Protein AF-A0A2R6E2E4-F1 (afdb_monomer_lite)

Sequence (178 aa):
MDISTVCERFDDRLDAVEYADVDPSANGLQVGPEEKTVERVALAVDAAEATIETAIERDADLLVVHHGVSWGNIERITGRKYRRIAPLIESDLALYAAHLPLDGHGELGNAAGLADLLELTGREPFGEMGPVHIGQRGQASDPFERDELAARLDAELDTGGRDVQVLDFGPDTVEDVA

Radius of gyration: 18.73 Å; chains: 1; bounding box: 44×35×54 Å

Foldseek 3Di:
DFQQVVQVVVCVLLVVVVCCVQFLAPATWDAADRGDDFDAEAEDAELALVSLVVCLVVVGQEYEYAYYLGRNDDDDCDDRNVSRRVSCVVSRYIYGHHHQSQQQNCCRHPQNVVCVLQVFPPKDFDCDGPPGGRHIKGFRPDWDQPVRVQVSCQVPDPPVPDGRDDDPDDDRTHTIDD

Secondary structure (DSSP, 8-state):
-BHHHHHHHHHHHTTGGGGTTT-SS--EEEES-SSSBPS-EEEEEE--HHHHHHHHHTT-SEEEEEE-S-SS------HHHHHHHHHHHHTT-EEEE-SHHHHH-TTTSHHHHHHHHTT-EEEEEEEEETTEEEEEEEEEEEEEEHHHHHHHHHHHS--SS-PPPP---S-SEEEEE-

Structure (mmCIF, N/CA/C/O backbone):
data_AF-A0A2R6E2E4-F1
#
_entry.id   AF-A0A2R6E2E4-F1
#
loop_
_atom_site.group_PDB
_atom_site.id
_atom_site.type_symbol
_atom_site.label_atom_id
_atom_site.label_alt_id
_atom_site.label_comp_id
_atom_site.label_asym_id
_atom_site.label_entity_id
_atom_site.label_seq_id
_atom_site.pdbx_PDB_ins_code
_atom_site.Cartn_x
_atom_site.Cartn_y
_atom_site.Cartn_z
_atom_site.occupancy
_atom_site.B_iso_or_equiv
_atom_site.auth_seq_id
_atom_site.auth_comp_id
_atom_site.auth_asym_id
_atom_site.auth_atom_id
_atom_site.pdbx_PDB_model_num
ATOM 1 N N . MET A 1 1 ? 5.272 -5.267 20.953 1.00 90.56 1 MET A N 1
ATOM 2 C CA . MET A 1 1 ? 5.224 -3.858 20.507 1.00 90.56 1 MET A CA 1
ATOM 3 C C . MET A 1 1 ? 3.760 -3.499 20.430 1.00 90.56 1 MET A C 1
ATOM 5 O O . MET A 1 1 ? 2.995 -4.392 20.088 1.00 90.56 1 MET A O 1
ATOM 9 N N . ASP A 1 2 ? 3.356 -2.302 20.826 1.00 96.69 2 ASP A N 1
ATOM 10 C CA . ASP A 1 2 ? 1.965 -1.878 20.642 1.00 96.69 2 ASP A CA 1
ATOM 11 C C . ASP A 1 2 ? 1.722 -1.390 19.204 1.00 96.69 2 ASP A C 1
ATOM 13 O O . ASP A 1 2 ? 2.663 -1.234 18.418 1.00 96.69 2 ASP A O 1
ATOM 17 N N . ILE A 1 3 ? 0.449 -1.234 18.840 1.00 98.00 3 ILE A N 1
ATOM 18 C CA . ILE A 1 3 ? 0.031 -0.811 17.502 1.00 98.00 3 ILE A CA 1
ATOM 19 C C . ILE A 1 3 ? 0.589 0.567 17.171 1.00 98.00 3 ILE A C 1
ATOM 21 O O . ILE A 1 3 ? 1.124 0.727 16.075 1.00 98.00 3 ILE A O 1
ATOM 25 N N . SER A 1 4 ? 0.502 1.534 18.087 1.00 97.31 4 SER A N 1
ATOM 26 C CA . SER A 1 4 ? 1.016 2.888 17.860 1.00 97.31 4 SER A CA 1
ATOM 27 C C . SER A 1 4 ? 2.498 2.872 17.496 1.00 97.31 4 SER A C 1
ATOM 29 O O . SER A 1 4 ? 2.859 3.422 16.462 1.00 97.31 4 SER A O 1
ATOM 31 N N . THR A 1 5 ? 3.340 2.135 18.231 1.00 98.19 5 THR A N 1
ATOM 32 C CA . THR A 1 5 ? 4.774 2.042 17.907 1.00 98.19 5 THR A CA 1
ATOM 33 C C . THR A 1 5 ? 5.018 1.408 16.529 1.00 98.19 5 THR A C 1
ATOM 35 O O . THR A 1 5 ? 5.961 1.783 15.831 1.00 98.19 5 THR A O 1
ATOM 38 N N . VAL A 1 6 ? 4.218 0.414 16.117 1.00 98.00 6 VAL A N 1
ATOM 39 C CA . VAL A 1 6 ? 4.338 -0.179 14.770 1.00 98.00 6 VAL A CA 1
ATOM 40 C C . VAL A 1 6 ? 3.914 0.821 13.692 1.00 98.00 6 VAL A C 1
ATOM 42 O O . VAL A 1 6 ? 4.601 0.935 12.680 1.00 98.00 6 VAL A O 1
ATOM 45 N N . CYS A 1 7 ? 2.816 1.547 13.908 1.00 98.12 7 CYS A N 1
ATOM 46 C CA . CYS A 1 7 ? 2.296 2.533 12.962 1.00 98.12 7 CYS A CA 1
ATOM 47 C C . CYS A 1 7 ? 3.263 3.708 12.793 1.00 98.12 7 CYS A C 1
ATOM 49 O O . CYS A 1 7 ? 3.608 4.025 11.663 1.00 98.12 7 CYS A O 1
ATOM 51 N N . GLU A 1 8 ? 3.800 4.253 13.889 1.00 98.00 8 GLU A N 1
ATOM 52 C CA . GLU A 1 8 ? 4.820 5.311 13.859 1.00 98.00 8 GLU A CA 1
ATOM 53 C C . GLU A 1 8 ? 6.049 4.888 13.046 1.00 98.00 8 GLU A C 1
ATOM 55 O O . GLU A 1 8 ? 6.574 5.657 12.251 1.00 98.00 8 GLU A O 1
ATOM 60 N N . ARG A 1 9 ? 6.484 3.628 13.170 1.00 98.00 9 ARG A N 1
ATOM 61 C CA . ARG A 1 9 ? 7.603 3.110 12.368 1.00 98.00 9 ARG A CA 1
ATOM 62 C C . ARG A 1 9 ? 7.288 3.024 10.882 1.00 98.00 9 ARG A C 1
ATOM 64 O O . ARG A 1 9 ? 8.206 3.182 10.083 1.00 98.00 9 ARG A O 1
ATOM 71 N N . PHE A 1 10 ? 6.048 2.709 10.509 1.00 97.81 10 PHE A N 1
ATOM 72 C CA . PHE A 1 10 ? 5.642 2.755 9.108 1.00 97.81 10 PHE A CA 1
ATOM 73 C C . PHE A 1 10 ? 5.564 4.197 8.614 1.00 97.81 10 PHE A C 1
ATOM 75 O O . PHE A 1 10 ? 6.102 4.478 7.549 1.00 97.81 10 PHE A O 1
ATOM 82 N N . ASP A 1 11 ? 4.984 5.100 9.403 1.00 98.12 11 ASP A N 1
ATOM 83 C CA . ASP A 1 11 ? 4.870 6.518 9.059 1.00 98.12 11 ASP A CA 1
ATOM 84 C C . ASP A 1 11 ? 6.253 7.150 8.848 1.00 98.12 11 ASP A C 1
ATOM 86 O O . ASP A 1 11 ? 6.475 7.798 7.826 1.00 98.12 11 ASP A O 1
ATOM 90 N N . ASP A 1 12 ? 7.201 6.880 9.751 1.00 98.12 12 ASP A N 1
ATOM 91 C CA . ASP A 1 12 ? 8.595 7.325 9.650 1.00 98.12 12 ASP A CA 1
ATOM 92 C C . ASP A 1 12 ? 9.321 6.679 8.466 1.00 98.12 12 ASP A C 1
ATOM 94 O O . ASP A 1 12 ? 10.107 7.324 7.780 1.00 98.12 12 ASP A O 1
ATOM 98 N N . ARG A 1 13 ? 9.106 5.378 8.225 1.00 98.06 13 ARG A N 1
ATOM 99 C CA . ARG A 1 13 ? 9.791 4.671 7.135 1.00 98.06 13 ARG A CA 1
ATOM 100 C C . ARG A 1 13 ? 9.280 5.102 5.765 1.00 98.06 13 ARG A C 1
ATOM 102 O O . ARG A 1 13 ? 10.044 5.017 4.814 1.00 98.06 13 ARG A O 1
ATOM 109 N N . LEU A 1 14 ? 8.014 5.492 5.662 1.00 97.69 14 LEU A N 1
ATOM 110 C CA . LEU A 1 14 ? 7.361 5.865 4.409 1.00 97.69 14 LEU A CA 1
ATOM 111 C C . LEU A 1 14 ? 7.276 7.383 4.205 1.00 97.69 14 LEU A C 1
ATOM 113 O O . LEU A 1 14 ? 6.688 7.818 3.219 1.00 97.69 14 LEU A O 1
ATOM 117 N N . ASP A 1 15 ? 7.829 8.178 5.126 1.00 96.69 15 ASP A N 1
ATOM 118 C CA . ASP A 1 15 ? 7.740 9.641 5.126 1.00 96.69 15 ASP A CA 1
ATOM 119 C C . ASP A 1 15 ? 6.286 10.137 4.984 1.00 96.69 15 ASP A C 1
ATOM 121 O O . ASP A 1 15 ? 5.989 11.085 4.256 1.00 96.69 15 ASP A O 1
ATOM 125 N N . ALA A 1 16 ? 5.341 9.485 5.676 1.00 96.31 16 ALA A N 1
ATOM 126 C CA . ALA A 1 16 ? 3.903 9.664 5.444 1.00 96.31 16 ALA A CA 1
ATOM 127 C C . ALA A 1 16 ? 3.420 11.118 5.613 1.00 96.31 16 ALA A C 1
ATOM 129 O O . ALA A 1 16 ? 2.470 11.543 4.949 1.00 96.31 16 ALA A O 1
ATOM 130 N N . VAL A 1 17 ? 4.097 11.897 6.463 1.00 95.81 17 VAL A N 1
ATOM 131 C CA . VAL A 1 17 ? 3.813 13.322 6.701 1.00 95.81 17 VAL A CA 1
ATOM 132 C C . VAL A 1 17 ? 3.977 14.166 5.435 1.00 95.81 17 VAL A C 1
ATOM 134 O O . VAL A 1 17 ? 3.186 15.084 5.226 1.00 95.81 17 VAL A O 1
ATOM 137 N N . GLU A 1 18 ? 4.930 13.838 4.561 1.00 96.62 18 GLU A N 1
ATOM 138 C CA . GLU A 1 18 ? 5.201 14.612 3.340 1.00 96.62 18 GLU A CA 1
ATOM 139 C C . GLU A 1 18 ? 4.034 14.548 2.336 1.00 96.62 18 GLU A C 1
ATOM 141 O O . GLU A 1 18 ? 3.877 15.428 1.488 1.00 96.62 18 GLU A O 1
ATOM 146 N N . TYR A 1 19 ? 3.170 13.535 2.459 1.00 96.81 19 TYR A N 1
ATOM 147 C CA . TYR A 1 19 ? 2.028 13.304 1.573 1.00 96.81 19 TYR A CA 1
ATOM 148 C C . TYR A 1 19 ? 0.699 13.816 2.147 1.00 96.81 19 TYR A C 1
ATOM 150 O O . TYR A 1 19 ? -0.304 13.824 1.433 1.00 96.81 19 TYR A O 1
ATOM 158 N N . ALA A 1 20 ? 0.658 14.247 3.414 1.00 93.38 20 ALA A N 1
ATOM 159 C CA . ALA A 1 20 ? -0.586 14.509 4.146 1.00 93.38 20 ALA A CA 1
ATOM 160 C C . ALA A 1 20 ? -1.484 15.592 3.512 1.00 93.38 20 ALA A C 1
ATOM 162 O O . ALA A 1 20 ? -2.706 15.522 3.628 1.00 93.38 20 ALA A O 1
ATOM 163 N N . ASP A 1 21 ? -0.891 16.573 2.824 1.00 94.00 21 ASP A N 1
ATOM 164 C CA . ASP A 1 21 ? -1.626 17.668 2.173 1.00 94.00 21 ASP A CA 1
ATOM 165 C C . ASP A 1 21 ? -2.090 17.340 0.742 1.00 94.00 21 ASP A C 1
ATOM 167 O O . ASP A 1 21 ? -2.920 18.062 0.180 1.00 94.00 21 ASP A O 1
ATOM 171 N N . VAL A 1 22 ? -1.555 16.278 0.128 1.00 95.94 22 VAL A N 1
ATOM 172 C CA . VAL A 1 22 ? -1.834 15.918 -1.276 1.00 95.94 22 VAL A CA 1
ATOM 173 C C . VAL A 1 22 ? -2.610 14.614 -1.421 1.00 95.94 22 VAL A C 1
ATOM 175 O O . VAL A 1 22 ? -3.348 14.451 -2.394 1.00 95.94 22 VAL A O 1
ATOM 178 N N . ASP A 1 23 ? -2.471 13.696 -0.467 1.00 96.62 23 ASP A N 1
ATOM 179 C CA . ASP A 1 23 ? -3.155 12.413 -0.489 1.00 96.62 23 ASP A CA 1
ATOM 180 C C . ASP A 1 23 ? -4.546 12.531 0.152 1.00 96.62 23 ASP A C 1
ATOM 182 O O . ASP A 1 23 ? -4.660 12.868 1.332 1.00 96.62 23 ASP A O 1
ATOM 186 N N . PRO A 1 24 ? -5.638 12.231 -0.574 1.00 95.75 24 PRO A N 1
ATOM 187 C CA . PRO A 1 24 ? -6.950 12.144 0.049 1.00 95.75 24 PRO A CA 1
ATOM 188 C C . PRO A 1 24 ? -7.058 10.973 1.035 1.00 95.75 24 PRO A C 1
ATOM 190 O O . PRO A 1 24 ? -7.951 10.997 1.876 1.00 95.75 24 PRO A O 1
ATOM 193 N N . SER A 1 25 ? -6.225 9.931 0.937 1.00 96.94 25 SER A N 1
ATOM 194 C CA . SER A 1 25 ? -6.189 8.840 1.914 1.00 96.94 25 SER A CA 1
ATOM 195 C C . SER A 1 25 ? -5.754 9.366 3.279 1.00 96.94 25 SER A C 1
ATOM 197 O O . SER A 1 25 ? -4.752 10.066 3.402 1.00 96.94 25 SER A O 1
ATOM 199 N N . ALA A 1 26 ? -6.473 8.983 4.336 1.00 96.62 26 ALA A N 1
ATOM 200 C CA . ALA A 1 26 ? -5.978 9.205 5.690 1.00 96.62 26 ALA A CA 1
ATOM 201 C C . ALA A 1 26 ? -4.908 8.144 6.002 1.00 96.62 26 ALA A C 1
ATOM 203 O O . ALA A 1 26 ? -5.229 7.104 6.580 1.00 96.62 26 ALA A O 1
ATOM 204 N N . ASN A 1 27 ? -3.675 8.367 5.542 1.00 97.69 27 ASN A N 1
ATOM 205 C CA . ASN A 1 27 ? -2.541 7.480 5.815 1.00 97.69 27 ASN A CA 1
ATOM 206 C C . ASN A 1 27 ? -2.299 7.346 7.326 1.00 97.69 27 ASN A C 1
ATOM 208 O O . ASN A 1 27 ? -2.570 8.277 8.085 1.00 97.69 27 ASN A O 1
ATOM 212 N N . GLY A 1 28 ? -1.818 6.180 7.752 1.00 97.88 28 GLY A N 1
ATOM 213 C CA . GLY A 1 28 ? -1.640 5.849 9.162 1.00 97.88 28 GLY A CA 1
ATOM 214 C C . GLY A 1 28 ? -2.685 4.866 9.701 1.00 97.88 28 GLY A C 1
ATOM 215 O O . GLY A 1 28 ? -3.397 4.182 8.954 1.00 97.88 28 GLY A O 1
ATOM 216 N N . LEU A 1 29 ? -2.792 4.792 11.031 1.00 97.88 29 LEU A N 1
ATOM 217 C CA . LEU A 1 29 ? -3.804 3.993 11.729 1.00 97.88 29 LEU A CA 1
ATOM 218 C C . LEU A 1 29 ? -5.208 4.585 11.508 1.00 97.88 29 LEU A C 1
ATOM 220 O O . LEU A 1 29 ? -5.512 5.684 11.965 1.00 97.88 29 LEU A O 1
ATOM 224 N N . GLN A 1 30 ? -6.092 3.842 10.838 1.00 97.69 30 GLN A N 1
ATOM 225 C CA . GLN A 1 30 ? -7.450 4.295 10.512 1.00 97.69 30 GLN A CA 1
ATOM 226 C C . GLN A 1 30 ? -8.523 3.761 11.468 1.00 97.69 30 GLN A C 1
ATOM 228 O O . GLN A 1 30 ? -9.522 4.438 11.718 1.00 97.69 30 GLN A O 1
ATOM 233 N N . VAL A 1 31 ? -8.368 2.524 11.949 1.00 98.00 31 VAL A N 1
ATOM 234 C CA . VAL A 1 31 ? -9.321 1.846 12.845 1.00 98.00 31 VAL A CA 1
ATOM 235 C C . VAL A 1 31 ? -8.536 0.972 13.816 1.00 98.00 31 VAL A C 1
ATOM 237 O O . VAL A 1 31 ? -7.634 0.263 13.389 1.00 98.00 31 VAL A O 1
ATOM 240 N N . GLY A 1 32 ? -8.906 0.963 15.093 1.00 96.25 32 GLY A N 1
ATOM 241 C CA . GLY A 1 32 ? -8.351 0.046 16.090 1.00 96.25 32 GLY A CA 1
ATOM 242 C C . GLY A 1 32 ? -7.756 0.757 17.307 1.00 96.25 32 GLY A C 1
ATOM 243 O O . GLY A 1 32 ? -7.671 1.985 17.327 1.00 96.25 32 GLY A O 1
ATOM 244 N N . PRO A 1 33 ? -7.395 -0.004 18.352 1.00 94.31 33 PRO A N 1
ATOM 245 C CA . PRO A 1 33 ? -6.763 0.536 19.551 1.00 94.31 33 PRO A CA 1
ATOM 246 C C . PRO A 1 33 ? -5.278 0.841 19.316 1.00 94.31 33 PRO A C 1
ATOM 248 O O . PRO A 1 33 ? -4.567 0.036 18.728 1.00 94.31 33 PRO A O 1
ATOM 251 N N . GLU A 1 34 ? -4.780 1.956 19.846 1.00 94.94 34 GLU A N 1
ATOM 252 C CA . GLU A 1 34 ? -3.353 2.312 19.763 1.00 94.94 34 GLU A CA 1
ATOM 253 C C . GLU A 1 34 ? -2.473 1.436 20.675 1.00 94.94 34 GLU A C 1
ATOM 255 O O . GLU A 1 34 ? -1.385 1.017 20.290 1.00 94.94 34 GLU A O 1
ATOM 260 N N . GLU A 1 35 ? -2.963 1.096 21.871 1.00 95.81 35 GLU A N 1
ATOM 261 C CA . GLU A 1 35 ? -2.157 0.470 22.935 1.00 95.81 35 GLU A CA 1
ATOM 262 C C . GLU A 1 35 ? -2.164 -1.074 22.917 1.00 95.81 35 GLU A C 1
ATOM 264 O O . GLU A 1 35 ? -1.524 -1.719 23.754 1.00 95.81 35 GLU A O 1
ATOM 269 N N . LYS A 1 36 ? -2.900 -1.713 21.996 1.00 96.44 36 LYS A N 1
ATOM 270 C CA . LYS A 1 36 ? -2.950 -3.185 21.921 1.00 96.44 36 LYS A CA 1
ATOM 271 C C . LYS A 1 36 ? -1.603 -3.720 21.434 1.00 96.44 36 LYS A C 1
ATOM 273 O O . LYS A 1 36 ? -0.995 -3.170 20.522 1.00 96.44 36 LYS A O 1
ATOM 278 N N . THR A 1 37 ? -1.147 -4.823 22.026 1.00 97.88 37 THR A N 1
ATOM 279 C CA . THR A 1 37 ? 0.060 -5.525 21.568 1.00 97.88 37 THR A CA 1
ATOM 280 C C . THR A 1 37 ? -0.160 -6.160 20.194 1.00 97.88 37 THR A C 1
ATOM 282 O O . THR A 1 37 ? -1.185 -6.792 19.962 1.00 97.88 37 THR A O 1
ATOM 285 N N . VAL A 1 38 ? 0.827 -6.014 19.310 1.00 97.81 38 VAL A N 1
ATOM 286 C CA . VAL A 1 38 ? 0.889 -6.650 17.991 1.00 97.81 38 VAL A CA 1
ATOM 287 C C . VAL A 1 38 ? 1.809 -7.861 18.053 1.00 97.81 38 VAL A C 1
ATOM 289 O O . VAL A 1 38 ? 3.002 -7.728 18.349 1.00 97.81 38 VAL A O 1
ATOM 292 N N . GLU A 1 39 ? 1.265 -9.028 17.721 1.00 97.50 39 GLU A N 1
ATOM 293 C CA . GLU A 1 39 ? 2.007 -10.270 17.504 1.00 97.50 39 GLU A CA 1
ATOM 294 C C . GLU A 1 39 ? 1.946 -10.715 16.040 1.00 97.50 39 GLU A C 1
ATOM 296 O O . GLU A 1 39 ? 2.910 -11.296 15.532 1.00 97.50 39 GLU A O 1
ATOM 301 N N . ARG A 1 40 ? 0.845 -10.416 15.338 1.00 98.12 40 ARG A N 1
ATOM 302 C CA . ARG A 1 40 ? 0.652 -10.800 13.936 1.00 98.12 40 ARG A CA 1
ATOM 303 C C . ARG A 1 40 ? 0.171 -9.638 13.072 1.00 98.12 40 ARG A C 1
ATOM 305 O O . ARG A 1 40 ? -0.850 -9.017 13.353 1.00 98.12 40 ARG A O 1
ATOM 312 N N . VAL A 1 41 ? 0.889 -9.408 11.973 1.00 98.38 41 VAL A N 1
ATOM 313 C CA . VAL A 1 41 ? 0.536 -8.419 10.948 1.00 98.38 41 VAL A CA 1
ATOM 314 C C . VAL A 1 41 ? 0.108 -9.137 9.671 1.00 98.38 41 VAL A C 1
ATOM 316 O O . VAL A 1 41 ? 0.810 -10.033 9.200 1.00 98.38 41 VAL A O 1
ATOM 319 N N . ALA A 1 42 ? -1.032 -8.742 9.112 1.00 98.50 42 ALA A N 1
ATOM 320 C CA . ALA A 1 42 ? -1.478 -9.129 7.779 1.00 98.50 42 ALA A CA 1
ATOM 321 C C . ALA A 1 42 ? -1.233 -7.977 6.794 1.00 98.50 42 ALA A C 1
ATOM 323 O O . ALA A 1 42 ? -1.411 -6.815 7.149 1.00 98.50 42 ALA A O 1
ATOM 324 N N . LEU A 1 43 ? -0.845 -8.304 5.561 1.00 98.25 43 LEU A N 1
ATOM 325 C CA . LEU A 1 43 ? -0.625 -7.347 4.474 1.00 98.25 43 LEU A CA 1
ATOM 326 C C . LEU A 1 43 ? -1.610 -7.633 3.341 1.00 98.25 43 LEU A C 1
ATOM 328 O O . LEU A 1 43 ? -1.825 -8.797 2.997 1.00 98.25 43 LEU A O 1
ATOM 332 N N . ALA A 1 44 ? -2.189 -6.589 2.755 1.00 98.19 44 ALA A N 1
ATOM 333 C CA . ALA A 1 4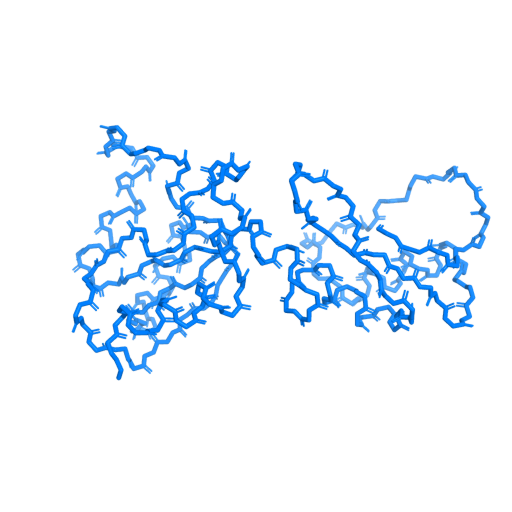4 ? -3.060 -6.706 1.589 1.00 98.19 44 ALA A CA 1
ATOM 334 C C . ALA A 1 44 ? -3.097 -5.409 0.769 1.00 98.19 44 ALA A C 1
ATOM 336 O O . ALA A 1 44 ? -2.639 -4.367 1.219 1.00 98.19 44 ALA A O 1
ATOM 337 N N . VAL A 1 45 ? -3.684 -5.452 -0.429 1.00 97.75 45 VAL A N 1
ATOM 338 C CA . VAL A 1 45 ? -3.874 -4.241 -1.246 1.00 97.75 45 VAL A CA 1
ATOM 339 C C . VAL A 1 45 ? -5.053 -3.422 -0.720 1.00 97.75 45 VAL A C 1
ATOM 341 O O . VAL A 1 45 ? -4.888 -2.264 -0.355 1.00 97.75 45 VAL A O 1
ATOM 344 N N . ASP A 1 46 ? -6.236 -4.029 -0.608 1.00 98.25 46 ASP A N 1
ATOM 345 C CA . ASP A 1 46 ? -7.471 -3.332 -0.239 1.00 98.25 46 ASP A CA 1
ATOM 346 C C . ASP A 1 46 ? -8.039 -3.787 1.108 1.00 98.25 46 ASP A C 1
ATOM 348 O O . ASP A 1 46 ? -8.147 -4.989 1.375 1.00 98.25 46 ASP A O 1
ATOM 352 N N . ALA A 1 47 ? -8.586 -2.840 1.881 1.00 98.06 47 ALA A N 1
ATOM 353 C CA . ALA A 1 47 ? -9.507 -3.105 2.992 1.00 98.06 47 ALA A CA 1
ATOM 354 C C . ALA A 1 47 ? -10.894 -3.578 2.488 1.00 98.06 47 ALA A C 1
ATOM 356 O O . ALA A 1 47 ? -11.938 -2.942 2.698 1.00 98.06 47 ALA A O 1
ATOM 357 N N . ALA A 1 48 ? -10.912 -4.680 1.736 1.00 98.06 48 ALA A N 1
ATOM 358 C CA . ALA A 1 48 ? -12.117 -5.348 1.260 1.00 98.06 48 ALA A CA 1
ATOM 359 C C . ALA A 1 48 ? -12.739 -6.225 2.360 1.00 98.06 48 ALA A C 1
ATOM 361 O O . ALA A 1 48 ? -12.035 -6.669 3.259 1.00 98.06 48 ALA A O 1
ATOM 362 N N . GLU A 1 49 ? -14.048 -6.510 2.269 1.00 98.38 49 GLU A N 1
ATOM 363 C CA . GLU A 1 49 ? -14.747 -7.387 3.237 1.00 98.38 49 GLU A CA 1
ATOM 364 C C . GLU A 1 49 ? -14.026 -8.748 3.344 1.00 98.38 49 GLU A C 1
ATOM 366 O O . GLU A 1 49 ? -13.621 -9.132 4.433 1.00 98.38 49 GLU A O 1
ATOM 371 N N . ALA A 1 50 ? -13.711 -9.384 2.208 1.00 98.19 50 ALA A N 1
ATOM 372 C CA . ALA A 1 50 ? -12.995 -10.664 2.172 1.00 98.19 50 ALA A CA 1
ATOM 373 C C . ALA A 1 50 ? -11.567 -10.606 2.758 1.00 98.19 50 ALA A C 1
ATOM 375 O O . ALA A 1 50 ? -11.122 -11.553 3.405 1.00 98.19 50 ALA A O 1
ATOM 376 N N . THR A 1 51 ? -10.840 -9.501 2.548 1.00 98.25 51 THR A N 1
ATOM 377 C CA . THR A 1 51 ? -9.501 -9.303 3.128 1.00 98.25 51 THR A CA 1
ATOM 378 C C . THR A 1 51 ? -9.576 -9.228 4.649 1.00 98.25 51 THR A C 1
ATOM 380 O O . THR A 1 51 ? -8.778 -9.852 5.342 1.00 98.25 51 THR A O 1
ATOM 383 N N . ILE A 1 52 ? -10.547 -8.467 5.159 1.00 98.75 52 ILE A N 1
ATOM 384 C CA . ILE A 1 52 ? -10.769 -8.277 6.592 1.00 98.75 52 ILE A CA 1
ATOM 385 C C . ILE A 1 52 ? -11.162 -9.609 7.234 1.00 98.75 52 ILE A C 1
ATOM 387 O O . ILE A 1 52 ? -10.552 -10.003 8.222 1.00 98.75 52 ILE A O 1
ATOM 391 N N . GLU A 1 53 ? -12.108 -10.335 6.634 1.00 98.56 53 GLU A N 1
ATOM 392 C CA . GLU A 1 53 ? -12.509 -11.677 7.075 1.00 98.56 53 GLU A CA 1
ATOM 393 C C . GLU A 1 53 ? -11.305 -12.628 7.133 1.00 98.56 53 GLU A C 1
ATOM 395 O O . GLU A 1 53 ? -11.059 -13.248 8.164 1.00 98.56 53 GLU A O 1
ATOM 400 N N . THR A 1 54 ? -10.485 -12.662 6.078 1.00 98.69 54 THR A N 1
ATOM 401 C CA . THR A 1 54 ? -9.280 -13.507 6.037 1.00 98.69 54 THR A CA 1
ATOM 402 C C . THR A 1 54 ? -8.270 -13.113 7.117 1.00 98.69 54 THR A C 1
ATOM 404 O O . THR A 1 54 ? -7.664 -13.980 7.738 1.00 98.69 54 THR A O 1
ATOM 407 N N . ALA A 1 55 ? -8.058 -11.818 7.366 1.00 98.69 55 ALA A N 1
ATOM 408 C CA . ALA A 1 55 ? -7.138 -11.357 8.406 1.00 98.69 55 ALA A CA 1
ATOM 409 C C . ALA A 1 55 ? -7.614 -11.766 9.812 1.00 98.69 55 ALA A C 1
ATOM 411 O O . ALA A 1 55 ? -6.799 -12.202 10.626 1.00 98.69 55 ALA A O 1
ATOM 412 N N . ILE A 1 56 ? -8.927 -11.700 10.065 1.00 98.69 56 ILE A N 1
ATOM 413 C CA . ILE A 1 56 ? -9.553 -12.165 11.312 1.00 98.69 56 ILE A CA 1
ATOM 414 C C . ILE A 1 56 ? -9.382 -13.680 11.468 1.00 98.6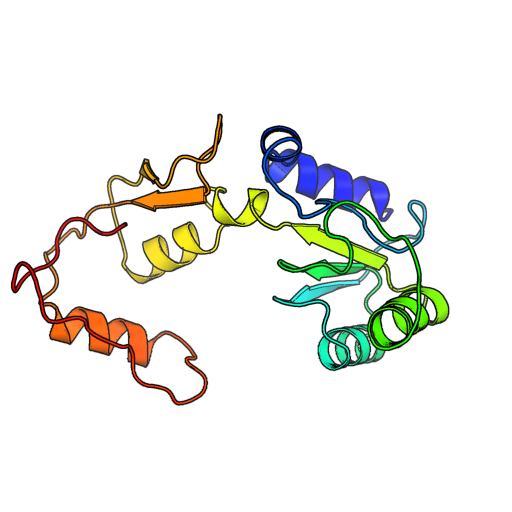9 56 ILE A C 1
ATOM 416 O O . ILE A 1 56 ? -8.928 -14.139 12.510 1.00 98.69 56 ILE A O 1
ATOM 420 N N . GLU A 1 57 ? -9.668 -14.467 10.426 1.00 98.50 57 GLU A N 1
ATOM 421 C CA . GLU A 1 57 ? -9.479 -15.930 10.430 1.00 98.50 57 GLU A CA 1
ATOM 422 C C . GLU A 1 57 ? -8.024 -16.353 10.671 1.00 98.50 57 GLU A C 1
ATOM 424 O O . GLU A 1 57 ? -7.746 -17.480 11.086 1.00 98.50 57 GLU A O 1
ATOM 429 N N . ARG A 1 58 ? -7.081 -15.459 10.369 1.00 98.25 58 ARG A N 1
ATOM 430 C CA . ARG A 1 58 ? -5.649 -15.645 10.593 1.00 98.25 58 ARG A CA 1
ATOM 431 C C . ARG A 1 58 ? -5.191 -15.062 11.923 1.00 98.25 58 ARG A C 1
ATOM 433 O O . ARG A 1 58 ? -3.981 -14.984 12.101 1.00 98.25 58 ARG A O 1
ATOM 440 N N . ASP A 1 59 ? -6.081 -14.663 12.828 1.00 98.12 59 ASP A N 1
ATOM 441 C CA . ASP A 1 59 ? -5.758 -14.052 14.125 1.00 98.12 59 ASP A CA 1
ATOM 442 C C . ASP A 1 59 ? -4.757 -12.884 14.000 1.00 98.12 59 ASP A C 1
ATOM 444 O O . ASP A 1 59 ? -3.781 -12.803 14.749 1.00 98.12 59 ASP A O 1
ATOM 448 N N . ALA A 1 60 ? -4.909 -12.030 12.982 1.00 98.56 60 ALA A N 1
ATOM 449 C CA . ALA A 1 60 ? -4.073 -10.841 12.853 1.00 98.56 60 ALA A CA 1
ATOM 450 C C . ALA A 1 60 ? -4.457 -9.792 13.909 1.00 98.56 60 ALA A C 1
ATOM 452 O O . ALA A 1 60 ? -5.633 -9.592 14.203 1.00 98.56 60 ALA A O 1
ATOM 453 N N . ASP A 1 61 ? -3.467 -9.080 14.442 1.00 98.56 61 ASP A N 1
ATOM 454 C CA . ASP A 1 61 ? -3.692 -7.934 15.327 1.00 98.56 61 ASP A CA 1
ATOM 455 C C . ASP A 1 61 ? -3.775 -6.623 14.551 1.00 98.56 61 ASP A C 1
ATOM 457 O O . ASP A 1 61 ? -4.487 -5.702 14.952 1.00 98.56 61 ASP A O 1
ATOM 461 N N . LEU A 1 62 ? -3.038 -6.555 13.441 1.00 98.75 62 LEU A N 1
ATOM 462 C CA . LEU A 1 62 ? -2.934 -5.396 12.570 1.00 98.75 62 LEU A CA 1
ATOM 463 C C . LEU A 1 62 ? -3.016 -5.839 11.107 1.00 98.75 62 LEU A C 1
ATOM 465 O O . LEU A 1 62 ? -2.238 -6.677 10.655 1.00 98.75 62 LEU A O 1
ATOM 469 N N . LEU A 1 63 ? -3.937 -5.247 10.360 1.00 98.81 63 LEU A N 1
ATOM 470 C CA . LEU A 1 63 ? -4.030 -5.338 8.912 1.00 98.81 63 LEU A CA 1
ATOM 471 C C . LEU A 1 63 ? -3.446 -4.055 8.308 1.00 98.81 63 LEU A C 1
ATOM 473 O O . LEU A 1 63 ? -3.956 -2.963 8.544 1.00 98.81 63 LEU A O 1
ATOM 477 N N . VAL A 1 64 ? -2.381 -4.194 7.526 1.00 98.75 64 VAL A N 1
ATOM 478 C CA . VAL A 1 64 ? -1.732 -3.113 6.779 1.00 98.75 64 VAL A CA 1
ATOM 479 C C . VAL A 1 64 ? -2.180 -3.201 5.323 1.00 98.75 64 VAL A C 1
ATOM 481 O O . VAL A 1 64 ? -2.038 -4.252 4.692 1.00 98.75 64 VAL A O 1
ATOM 484 N N . VAL A 1 65 ? -2.739 -2.112 4.797 1.00 98.81 65 VAL A N 1
ATOM 485 C CA . VAL A 1 65 ? -3.255 -2.049 3.423 1.00 98.81 65 VAL A CA 1
ATOM 486 C C . VAL A 1 65 ? -2.726 -0.859 2.645 1.00 98.81 65 VAL A C 1
ATOM 488 O O . VAL A 1 65 ? -2.355 0.157 3.226 1.00 98.81 65 VAL A O 1
ATOM 491 N N . HIS A 1 66 ? -2.772 -0.957 1.320 1.00 98.44 66 HIS A N 1
ATOM 492 C CA . HIS A 1 66 ? -2.551 0.193 0.452 1.00 98.44 66 HIS A CA 1
ATOM 493 C C . HIS A 1 66 ? -3.795 1.101 0.396 1.00 98.44 66 HIS A C 1
ATOM 495 O O . HIS A 1 66 ? -3.722 2.301 0.649 1.00 98.44 66 HIS A O 1
ATOM 501 N N . HIS A 1 67 ? -4.979 0.517 0.181 1.00 98.25 67 HIS A N 1
ATOM 502 C CA . HIS A 1 67 ? -6.257 1.228 0.127 1.00 98.25 67 HIS A CA 1
ATOM 503 C C . HIS A 1 67 ? -7.099 1.005 1.391 1.00 98.25 67 HIS A C 1
ATOM 505 O O . HIS A 1 67 ? -7.754 -0.031 1.570 1.00 98.25 67 HIS A O 1
ATOM 511 N N . GLY A 1 68 ? -7.124 2.023 2.251 1.00 97.81 68 GLY A N 1
ATOM 512 C CA . GLY A 1 68 ? -7.887 2.036 3.497 1.00 97.81 68 GLY A CA 1
ATOM 513 C C . GLY A 1 68 ? -9.398 2.277 3.345 1.00 97.81 68 GLY A C 1
ATOM 514 O O . GLY A 1 68 ? -9.981 2.323 2.255 1.00 97.81 68 GLY A O 1
ATOM 515 N N . VAL A 1 69 ? -10.066 2.457 4.485 1.00 97.31 69 VAL A N 1
ATOM 516 C CA . VAL A 1 69 ? -11.497 2.801 4.577 1.00 97.31 69 VAL A CA 1
ATOM 517 C C . VAL A 1 69 ? -11.748 4.303 4.741 1.00 97.31 69 VAL A C 1
ATOM 519 O O . VAL A 1 69 ? -12.867 4.756 4.470 1.00 97.31 69 VAL A O 1
ATOM 522 N N . SER A 1 70 ? -10.737 5.066 5.169 1.00 96.75 70 SER A N 1
ATOM 523 C CA . SER A 1 70 ? -10.802 6.515 5.367 1.00 96.75 70 SER A CA 1
ATOM 524 C C . SER A 1 70 ? -10.037 7.267 4.280 1.00 96.75 70 SER A C 1
ATOM 526 O O . SER A 1 70 ? -8.850 7.042 4.069 1.00 96.75 70 SER A O 1
ATOM 528 N N . TRP A 1 71 ? -10.738 8.180 3.612 1.00 95.50 71 TRP A N 1
ATOM 529 C CA . TRP A 1 71 ? -10.220 9.017 2.530 1.00 95.50 71 TRP A CA 1
ATOM 530 C C . TRP A 1 71 ? -10.526 10.483 2.864 1.00 95.50 71 TRP A C 1
ATOM 532 O O . TRP A 1 71 ? -11.392 11.114 2.257 1.00 95.50 71 TRP A O 1
ATOM 542 N N . GLY A 1 72 ? -9.919 10.965 3.952 1.00 84.62 72 GLY A N 1
ATOM 543 C CA . GLY A 1 72 ? -10.094 12.307 4.505 1.00 84.62 72 GLY A CA 1
ATOM 544 C C . GLY A 1 72 ? -11.052 12.334 5.695 1.00 84.62 72 GLY A C 1
ATOM 545 O O . GLY A 1 72 ? -10.639 12.627 6.809 1.00 84.62 72 GLY A O 1
ATOM 546 N N . ASN A 1 73 ? -12.330 11.992 5.490 1.00 85.38 73 ASN A N 1
ATOM 547 C CA . ASN A 1 73 ? -13.346 12.016 6.553 1.00 85.38 73 ASN A CA 1
ATOM 548 C C . ASN A 1 73 ? -14.226 10.753 6.590 1.00 85.38 73 ASN A C 1
ATOM 550 O O . ASN A 1 73 ? -14.640 10.209 5.559 1.00 85.38 73 ASN A O 1
ATOM 554 N N . ILE A 1 74 ? -14.629 10.343 7.799 1.00 89.25 74 ILE A N 1
ATOM 555 C CA . ILE A 1 74 ? -15.665 9.322 8.028 1.00 89.25 74 ILE A CA 1
ATOM 556 C C . ILE A 1 74 ? -16.929 9.994 8.582 1.00 89.25 74 ILE A C 1
ATOM 558 O O . ILE A 1 74 ? -17.111 10.114 9.785 1.00 89.25 74 ILE A O 1
ATOM 562 N N . GLU A 1 75 ? -17.842 10.420 7.704 1.00 90.69 75 GLU A N 1
ATOM 563 C CA . GLU A 1 75 ? -19.067 11.111 8.152 1.00 90.69 75 GLU A CA 1
ATOM 564 C C . GLU A 1 75 ? -20.151 10.179 8.720 1.00 90.69 75 GLU A C 1
ATOM 566 O O . GLU A 1 75 ? -20.802 10.487 9.714 1.00 90.69 75 GLU A O 1
ATOM 571 N N . ARG A 1 76 ? -20.420 9.057 8.041 1.00 95.38 76 ARG A N 1
ATOM 572 C CA . ARG A 1 76 ? -21.467 8.091 8.410 1.00 95.38 76 ARG A CA 1
ATOM 573 C C . ARG A 1 76 ? -20.979 6.674 8.166 1.00 95.38 76 ARG A C 1
ATOM 575 O O . ARG A 1 76 ? -20.481 6.365 7.082 1.00 95.38 76 ARG A O 1
ATOM 582 N N . ILE A 1 77 ? -21.203 5.799 9.141 1.00 97.19 77 ILE A N 1
ATOM 583 C CA . ILE A 1 77 ? -20.839 4.382 9.071 1.00 97.19 77 ILE A CA 1
ATOM 584 C C . ILE A 1 77 ? -22.116 3.578 8.815 1.00 97.19 77 ILE A C 1
ATOM 586 O O . ILE A 1 77 ? -22.823 3.176 9.730 1.00 97.19 77 ILE A O 1
ATOM 590 N N . THR A 1 78 ? -22.455 3.403 7.537 1.00 97.69 78 THR A N 1
ATOM 591 C CA . THR A 1 78 ? -23.624 2.630 7.080 1.00 97.69 78 THR A CA 1
ATOM 592 C C . THR A 1 78 ? -23.258 1.804 5.845 1.00 97.69 78 THR A C 1
ATOM 594 O O . THR A 1 78 ? -22.193 2.006 5.250 1.00 97.69 78 THR A O 1
ATOM 597 N N . GLY A 1 79 ? -24.111 0.853 5.452 1.00 96.69 79 GLY A N 1
ATOM 598 C CA . GLY A 1 79 ? -23.936 0.070 4.225 1.00 96.69 79 GLY A CA 1
ATOM 599 C C . GLY A 1 79 ? -22.556 -0.594 4.130 1.00 96.69 79 GLY A C 1
ATOM 600 O O . GLY A 1 79 ? -22.144 -1.317 5.032 1.00 96.69 79 GLY A O 1
ATOM 601 N N . ARG A 1 80 ? -21.821 -0.336 3.038 1.00 94.62 80 ARG A N 1
ATOM 602 C CA . ARG A 1 80 ? -20.473 -0.894 2.805 1.00 94.62 80 ARG A CA 1
ATOM 603 C C . ARG A 1 80 ? -19.449 -0.458 3.858 1.00 94.62 80 ARG A C 1
ATOM 605 O O . ARG A 1 80 ? -18.624 -1.270 4.250 1.00 94.62 80 ARG A O 1
ATOM 612 N N . LYS A 1 81 ? -19.500 0.795 4.333 1.00 95.88 81 LYS A N 1
ATOM 613 C CA . LYS A 1 81 ? -18.584 1.264 5.390 1.00 95.88 81 LYS A CA 1
ATOM 614 C C . LYS A 1 81 ? -18.823 0.491 6.683 1.00 95.88 81 LYS A C 1
ATOM 616 O O . LYS A 1 81 ? -17.867 0.040 7.292 1.00 95.88 81 LYS A O 1
ATOM 621 N N . TYR A 1 82 ? -20.089 0.275 7.048 1.00 98.06 82 TYR A N 1
ATOM 622 C CA . TYR A 1 82 ? -20.442 -0.535 8.216 1.00 98.06 82 TYR A CA 1
ATOM 623 C C . TYR A 1 82 ? -19.951 -1.980 8.084 1.00 98.06 82 TYR A C 1
ATOM 625 O O . TYR A 1 82 ? -19.268 -2.459 8.977 1.00 98.06 82 TYR A O 1
ATOM 633 N N . ARG A 1 83 ? -20.201 -2.635 6.942 1.00 97.94 83 ARG A N 1
ATOM 634 C CA . ARG A 1 83 ? -19.749 -4.019 6.703 1.00 97.94 83 ARG A CA 1
ATOM 635 C C . ARG A 1 83 ? -18.231 -4.206 6.745 1.00 97.94 83 ARG A C 1
ATOM 637 O O . ARG A 1 83 ? -17.780 -5.306 7.009 1.00 97.94 83 ARG A O 1
ATOM 644 N N . ARG A 1 84 ? -17.453 -3.149 6.501 1.00 97.81 84 ARG A N 1
ATOM 645 C CA . ARG A 1 84 ? -15.988 -3.180 6.605 1.00 97.81 84 ARG A CA 1
ATOM 646 C C . ARG A 1 84 ? -15.486 -2.800 7.996 1.00 97.81 84 ARG A C 1
ATOM 648 O O . ARG A 1 84 ? -14.586 -3.444 8.507 1.00 97.81 84 ARG A O 1
ATOM 655 N N . ILE A 1 85 ? -16.053 -1.761 8.607 1.00 98.25 85 ILE A N 1
ATOM 656 C CA . ILE A 1 85 ? -15.561 -1.221 9.883 1.00 98.25 85 ILE A CA 1
ATOM 657 C C . ILE A 1 85 ? -16.032 -2.059 11.077 1.00 98.25 85 ILE A C 1
ATOM 659 O O . ILE A 1 85 ? -15.264 -2.240 12.015 1.00 98.25 85 ILE A O 1
ATOM 663 N N . ALA A 1 86 ? -17.267 -2.574 11.063 1.00 98.44 86 ALA A N 1
ATOM 664 C CA . ALA A 1 86 ? -17.798 -3.321 12.203 1.00 98.44 86 ALA A CA 1
ATOM 665 C C . ALA A 1 86 ? -16.964 -4.577 12.531 1.00 98.44 86 ALA A C 1
ATOM 667 O O . ALA A 1 86 ? -16.551 -4.681 13.683 1.00 98.44 86 ALA A O 1
ATOM 668 N N . PRO A 1 87 ? -16.589 -5.446 11.567 1.00 98.50 87 PRO A N 1
ATOM 669 C CA . PRO A 1 87 ? -15.765 -6.621 11.870 1.00 98.50 87 PRO A CA 1
ATOM 670 C C . PRO A 1 87 ? -14.376 -6.290 12.430 1.00 98.50 87 PRO A C 1
ATOM 672 O O . PRO A 1 87 ? -13.886 -7.022 13.287 1.00 98.50 87 PRO A O 1
ATOM 675 N N . LEU A 1 88 ? -13.760 -5.184 11.980 1.00 98.50 88 LEU A N 1
ATOM 676 C CA . LEU A 1 88 ? -12.474 -4.703 12.504 1.00 98.50 88 LEU A CA 1
ATOM 677 C C . LEU A 1 88 ? -12.577 -4.393 14.002 1.00 98.50 88 LEU A C 1
ATOM 679 O O . LEU A 1 88 ? -11.752 -4.840 14.789 1.00 98.50 88 LEU A O 1
ATOM 683 N N . ILE A 1 89 ? -13.632 -3.673 14.399 1.00 98.19 89 ILE A N 1
ATOM 684 C CA . ILE A 1 89 ? -13.877 -3.312 15.800 1.00 98.19 89 ILE A CA 1
ATOM 685 C C . ILE A 1 89 ? -14.270 -4.544 16.622 1.00 98.19 89 ILE A C 1
ATOM 687 O O . ILE A 1 89 ? -13.737 -4.755 17.702 1.00 98.19 89 ILE A O 1
ATOM 691 N N . GLU A 1 90 ? -15.203 -5.356 16.124 1.00 98.12 90 GLU A N 1
ATOM 692 C CA . GLU A 1 90 ? -15.739 -6.520 16.844 1.00 98.12 90 GLU A CA 1
ATOM 693 C C . GLU A 1 90 ? -14.688 -7.610 17.092 1.00 98.12 90 GLU A C 1
ATOM 695 O O . GLU A 1 90 ? -14.822 -8.371 18.048 1.00 98.12 90 GLU A O 1
ATOM 700 N N . SER A 1 91 ? -13.653 -7.671 16.251 1.00 97.69 91 SER A N 1
ATOM 701 C CA . SER A 1 91 ? -12.574 -8.661 16.343 1.00 97.69 91 SER A CA 1
ATOM 702 C C . SER A 1 91 ? -11.266 -8.082 16.890 1.00 97.69 91 SER A C 1
ATOM 704 O O . SER A 1 91 ? -10.245 -8.764 16.847 1.00 97.69 91 SER A O 1
ATOM 706 N N . ASP A 1 92 ? -11.266 -6.827 17.360 1.00 96.69 92 ASP A N 1
ATOM 707 C CA . ASP A 1 92 ? -10.061 -6.100 17.782 1.00 96.69 92 ASP A CA 1
ATOM 708 C C . ASP A 1 92 ? -8.920 -6.145 16.737 1.00 96.69 92 ASP A C 1
ATOM 710 O O . ASP A 1 92 ? -7.739 -6.211 17.091 1.00 96.69 92 ASP A O 1
ATOM 714 N N . LEU A 1 93 ? -9.257 -6.119 15.442 1.00 98.50 93 LEU A N 1
ATOM 715 C CA . LEU A 1 93 ? -8.303 -6.057 14.333 1.00 98.50 93 LEU A CA 1
ATOM 716 C C . LEU A 1 93 ? -8.091 -4.596 13.932 1.00 98.50 93 LEU A C 1
ATOM 718 O O . LEU A 1 93 ? -8.999 -3.940 13.417 1.00 98.50 93 LEU A O 1
ATOM 722 N N . ALA A 1 94 ? -6.877 -4.089 14.130 1.00 98.75 94 ALA A N 1
ATOM 723 C CA . ALA A 1 94 ? -6.535 -2.750 13.683 1.00 98.75 94 ALA A CA 1
ATOM 724 C C . ALA A 1 94 ? -6.283 -2.687 12.175 1.00 98.75 94 ALA A C 1
ATOM 726 O O . ALA A 1 94 ? -5.887 -3.670 11.553 1.00 98.75 94 ALA A O 1
ATOM 727 N N . LEU A 1 95 ? -6.493 -1.510 11.595 1.00 98.75 95 LEU A N 1
ATOM 728 C CA . LEU A 1 95 ? -6.294 -1.216 10.185 1.00 98.75 95 LEU A CA 1
ATOM 729 C C . LEU A 1 95 ? -5.363 -0.015 10.039 1.00 98.75 95 LEU A C 1
ATOM 731 O O . LEU A 1 95 ? -5.726 1.095 10.428 1.00 98.75 95 LEU A O 1
ATOM 735 N N . TYR A 1 96 ? -4.217 -0.235 9.411 1.00 98.75 96 TYR A N 1
ATOM 736 C CA . TYR A 1 96 ? -3.277 0.799 8.995 1.00 98.75 96 TYR A CA 1
ATOM 737 C C . TYR A 1 96 ? -3.280 0.909 7.466 1.00 98.75 96 TYR A C 1
ATOM 739 O O . TYR A 1 96 ? -3.327 -0.113 6.779 1.00 98.75 96 TYR A O 1
ATOM 747 N N . ALA A 1 97 ? -3.239 2.128 6.929 1.00 98.56 97 ALA A N 1
ATOM 748 C CA . ALA A 1 97 ? -3.208 2.380 5.492 1.00 98.56 97 ALA A CA 1
ATOM 749 C C . ALA A 1 97 ? -1.962 3.177 5.077 1.00 98.56 97 ALA A C 1
ATOM 751 O O . ALA A 1 97 ? -1.667 4.206 5.681 1.00 98.56 97 ALA A O 1
ATOM 752 N N . ALA A 1 98 ? -1.293 2.737 4.010 1.00 98.25 98 ALA A N 1
ATOM 753 C CA . ALA A 1 98 ? -0.216 3.465 3.341 1.00 98.25 98 ALA A CA 1
ATOM 754 C C . ALA A 1 98 ? -0.458 3.511 1.825 1.00 98.25 98 ALA A C 1
ATOM 756 O O . ALA A 1 98 ? -0.201 2.548 1.101 1.00 98.25 98 ALA A O 1
ATOM 757 N N . HIS A 1 99 ? -0.970 4.648 1.366 1.00 98.06 99 HIS A N 1
ATOM 758 C CA . HIS A 1 99 ? -1.362 4.911 -0.012 1.00 98.06 99 HIS A CA 1
ATOM 759 C C . HIS A 1 99 ? -0.218 5.587 -0.788 1.00 98.06 99 HIS A C 1
ATOM 761 O O . HIS A 1 99 ? 0.782 4.919 -1.053 1.00 98.06 99 HIS A O 1
ATOM 767 N N . LEU A 1 100 ? -0.292 6.894 -1.084 1.00 97.69 100 LEU A N 1
ATOM 768 C CA . LEU A 1 100 ? 0.760 7.592 -1.836 1.00 97.69 100 LEU A CA 1
ATOM 769 C C . LEU A 1 100 ? 2.154 7.532 -1.185 1.00 97.69 100 LEU A C 1
ATOM 771 O O . LEU A 1 100 ? 3.120 7.411 -1.939 1.00 97.69 100 LEU A O 1
ATOM 775 N N . PRO A 1 101 ? 2.302 7.545 0.161 1.00 97.94 101 PRO A N 1
ATOM 776 C CA . PRO A 1 101 ? 3.601 7.316 0.790 1.00 97.94 101 PRO A CA 1
ATOM 777 C C . PRO A 1 101 ? 4.261 6.012 0.346 1.00 97.94 101 PRO A C 1
ATOM 779 O O . PRO A 1 101 ? 5.466 5.974 0.124 1.00 97.94 101 PRO A O 1
ATOM 782 N N . LEU A 1 102 ? 3.473 4.942 0.179 1.00 98.19 102 LEU A N 1
ATOM 783 C CA . LEU A 1 102 ? 3.993 3.677 -0.322 1.00 98.19 102 LEU A CA 1
ATOM 784 C C . LEU A 1 102 ? 4.320 3.781 -1.812 1.00 98.19 102 LEU A C 1
ATOM 786 O O . LEU A 1 102 ? 5.406 3.370 -2.194 1.00 98.19 102 LEU A O 1
ATOM 790 N N . ASP A 1 103 ? 3.448 4.357 -2.644 1.00 97.75 103 ASP A N 1
ATOM 791 C CA . ASP A 1 103 ? 3.703 4.496 -4.090 1.00 97.75 103 ASP A CA 1
ATOM 792 C C . ASP A 1 103 ? 4.989 5.270 -4.404 1.00 97.75 103 ASP A C 1
ATOM 794 O O . ASP A 1 103 ? 5.766 4.860 -5.268 1.00 97.75 103 ASP A O 1
ATOM 798 N N . GLY A 1 104 ? 5.232 6.363 -3.678 1.00 96.50 104 GLY A N 1
ATOM 799 C CA . GLY A 1 104 ? 6.422 7.194 -3.836 1.00 96.50 104 GLY A CA 1
ATOM 800 C C . GLY A 1 104 ? 7.688 6.630 -3.186 1.00 96.50 104 GLY A C 1
ATOM 801 O O . GLY A 1 104 ? 8.783 7.141 -3.437 1.00 96.50 104 GLY A O 1
ATOM 802 N N . HIS A 1 105 ? 7.586 5.584 -2.355 1.00 97.38 105 HIS A N 1
ATOM 803 C CA . HIS A 1 105 ? 8.736 5.081 -1.607 1.00 97.38 105 HIS A CA 1
ATOM 804 C C . HIS A 1 105 ? 9.716 4.322 -2.507 1.00 97.38 105 HIS A C 1
ATOM 806 O O . HIS A 1 105 ? 9.420 3.244 -3.030 1.00 97.38 105 HIS A O 1
ATOM 812 N N . GLY A 1 106 ? 10.946 4.828 -2.603 1.00 96.12 106 GLY A N 1
ATOM 813 C CA . GLY A 1 106 ? 11.876 4.394 -3.641 1.00 96.12 106 GLY A CA 1
ATOM 814 C C . GLY A 1 106 ? 12.475 2.987 -3.518 1.00 96.12 106 GLY A C 1
ATOM 815 O O . GLY A 1 106 ? 13.124 2.530 -4.455 1.00 96.12 106 GLY A O 1
ATOM 816 N N . GLU A 1 107 ? 12.268 2.307 -2.389 1.00 96.25 107 GLU A N 1
ATOM 817 C CA . GLU A 1 107 ? 12.728 0.922 -2.160 1.00 96.25 107 GLU A CA 1
ATOM 818 C C . GLU A 1 107 ? 11.593 -0.065 -1.851 1.00 96.25 107 GLU A C 1
ATOM 820 O O . GLU A 1 107 ? 11.793 -1.270 -1.917 1.00 96.25 107 GLU A O 1
ATOM 825 N N . LEU A 1 108 ? 10.423 0.427 -1.436 1.00 96.19 108 LEU A N 1
ATOM 826 C CA . LEU A 1 108 ? 9.341 -0.410 -0.881 1.00 96.19 108 LEU A CA 1
ATOM 827 C C . LEU A 1 108 ? 8.035 -0.257 -1.658 1.00 96.19 108 LEU A C 1
ATOM 829 O O . LEU A 1 108 ? 7.119 -1.051 -1.462 1.00 96.19 108 LEU A O 1
ATOM 833 N N . GLY A 1 109 ? 7.939 0.773 -2.499 1.00 95.81 109 GLY A N 1
ATOM 834 C CA . GLY A 1 109 ? 6.738 1.087 -3.241 1.00 95.81 109 GLY A CA 1
ATOM 835 C C . GLY A 1 109 ? 6.456 0.143 -4.390 1.00 95.81 109 GLY A C 1
ATOM 836 O O . GLY A 1 109 ? 7.318 -0.604 -4.855 1.00 95.81 109 GLY A O 1
ATOM 837 N N . ASN A 1 110 ? 5.234 0.240 -4.900 1.00 94.56 110 ASN A N 1
ATOM 838 C CA . ASN A 1 110 ? 4.776 -0.555 -6.034 1.00 94.56 110 ASN A CA 1
ATOM 839 C C . ASN A 1 110 ? 5.658 -0.322 -7.277 1.00 94.56 110 ASN A C 1
ATOM 841 O O . ASN A 1 110 ? 6.072 -1.277 -7.936 1.00 94.56 110 ASN A O 1
ATOM 845 N N . ALA A 1 111 ? 6.019 0.938 -7.551 1.00 96.75 111 ALA A N 1
ATOM 846 C CA . ALA A 1 111 ? 6.927 1.293 -8.642 1.00 96.75 111 ALA A CA 1
ATOM 847 C C . ALA A 1 111 ? 8.350 0.748 -8.424 1.00 96.75 111 ALA A C 1
ATOM 849 O O . ALA A 1 111 ? 8.974 0.281 -9.375 1.00 96.75 111 ALA A O 1
ATOM 850 N N . ALA A 1 112 ? 8.837 0.730 -7.177 1.00 97.25 112 ALA A N 1
ATOM 851 C CA . ALA A 1 112 ? 10.136 0.149 -6.842 1.00 97.25 112 ALA A CA 1
ATOM 852 C C . ALA A 1 112 ? 10.162 -1.364 -7.090 1.00 97.25 112 ALA A C 1
ATOM 854 O O . ALA A 1 112 ? 11.111 -1.866 -7.690 1.00 97.25 112 ALA A O 1
ATOM 855 N N . GLY A 1 113 ? 9.087 -2.070 -6.723 1.00 96.56 113 GLY A N 1
ATOM 856 C CA . GLY A 1 113 ? 8.933 -3.497 -7.007 1.00 96.56 113 GLY A CA 1
ATOM 857 C C . GLY A 1 113 ? 8.906 -3.811 -8.507 1.00 96.56 113 GLY A C 1
ATOM 858 O O . GLY A 1 113 ? 9.553 -4.761 -8.945 1.00 96.56 113 GLY A O 1
ATOM 859 N N . LEU A 1 114 ? 8.224 -2.993 -9.317 1.00 97.00 114 LEU A N 1
ATOM 860 C CA . LEU A 1 114 ? 8.266 -3.130 -10.780 1.00 97.00 114 LEU A CA 1
ATOM 861 C C . LEU A 1 114 ? 9.652 -2.814 -11.351 1.00 97.00 114 LEU A C 1
ATOM 863 O O . LEU A 1 114 ? 10.122 -3.512 -12.248 1.00 97.00 114 LEU A O 1
ATOM 867 N N . ALA A 1 115 ? 10.335 -1.803 -10.818 1.00 97.56 115 ALA A N 1
ATOM 868 C CA . ALA A 1 115 ? 11.690 -1.471 -11.231 1.00 97.56 115 ALA A CA 1
ATOM 869 C C . ALA A 1 115 ? 12.694 -2.583 -10.873 1.00 97.56 115 ALA A C 1
ATOM 871 O O . ALA A 1 115 ? 13.622 -2.828 -11.643 1.00 97.56 115 ALA A O 1
ATOM 872 N N . ASP A 1 116 ? 12.502 -3.278 -9.746 1.00 97.25 116 ASP A N 1
ATOM 873 C CA . ASP A 1 116 ? 13.250 -4.490 -9.385 1.00 97.25 116 ASP A CA 1
ATOM 874 C C . ASP A 1 116 ? 12.957 -5.640 -10.344 1.00 97.25 116 ASP A C 1
ATOM 876 O O . ASP A 1 116 ? 13.891 -6.247 -10.865 1.00 97.25 116 ASP A O 1
ATOM 880 N N . LEU A 1 117 ? 11.677 -5.899 -10.628 1.00 96.62 117 LEU A N 1
ATOM 881 C CA . LEU A 1 117 ? 11.252 -6.950 -11.552 1.00 96.62 117 LEU A CA 1
ATOM 882 C C . LEU A 1 117 ? 11.864 -6.777 -12.947 1.00 96.62 117 LEU A C 1
ATOM 884 O O . LEU A 1 117 ? 12.238 -7.759 -13.588 1.00 96.62 117 LEU A O 1
ATOM 888 N N . LEU A 1 118 ? 11.950 -5.531 -13.415 1.00 96.56 118 LEU A N 1
ATOM 889 C CA . LEU A 1 118 ? 12.514 -5.157 -14.711 1.00 96.56 118 LEU A CA 1
ATOM 890 C C . LEU A 1 118 ? 14.026 -4.892 -14.666 1.00 96.56 118 LEU A C 1
ATOM 892 O O . LEU A 1 118 ? 14.606 -4.556 -15.695 1.00 96.56 118 LEU A O 1
ATOM 896 N N . GLU A 1 119 ? 14.664 -5.044 -13.502 1.00 96.94 119 GLU A N 1
ATOM 897 C CA . GLU A 1 119 ? 16.104 -4.837 -13.299 1.00 96.94 119 GLU A CA 1
ATOM 898 C C . GLU A 1 119 ? 16.580 -3.440 -13.748 1.00 96.94 119 GLU A C 1
ATOM 900 O O . GLU A 1 119 ? 17.695 -3.260 -14.245 1.00 96.94 119 GLU A O 1
ATOM 905 N N . LEU A 1 120 ? 15.729 -2.425 -13.561 1.00 97.75 120 LEU A N 1
ATOM 906 C CA . LEU A 1 120 ? 16.026 -1.055 -13.966 1.00 97.75 120 LEU A CA 1
ATOM 907 C C . LEU A 1 120 ? 17.153 -0.466 -13.116 1.00 97.75 120 LEU A C 1
ATOM 909 O O . LEU A 1 120 ? 17.161 -0.567 -11.884 1.00 97.75 120 LEU A O 1
ATOM 913 N N . THR A 1 121 ? 18.065 0.223 -13.789 1.00 97.12 121 THR A N 1
ATOM 914 C CA . THR A 1 121 ? 19.189 0.961 -13.209 1.00 97.12 121 THR A CA 1
ATOM 915 C C . THR A 1 121 ? 18.935 2.467 -13.257 1.00 97.12 121 THR A C 1
ATOM 917 O O . THR A 1 121 ? 17.970 2.917 -13.870 1.00 97.12 121 THR A O 1
ATOM 920 N N . GLY A 1 122 ? 19.771 3.259 -12.573 1.00 96.38 122 GLY A N 1
ATOM 921 C CA . GLY A 1 122 ? 19.657 4.724 -12.601 1.00 96.38 122 GLY A CA 1
ATOM 922 C C . GLY A 1 122 ? 18.285 5.231 -12.150 1.00 96.38 122 GLY A C 1
ATOM 923 O O . GLY A 1 122 ? 17.733 6.127 -12.780 1.00 96.38 122 GLY A O 1
ATOM 924 N N . ARG A 1 123 ? 17.705 4.605 -11.115 1.00 97.00 123 ARG A N 1
ATOM 925 C CA . ARG A 1 123 ? 16.339 4.907 -10.682 1.00 97.00 123 ARG A CA 1
ATOM 926 C C . ARG A 1 123 ? 16.237 6.304 -10.085 1.00 97.00 123 ARG A C 1
ATOM 928 O O . ARG A 1 123 ? 17.042 6.677 -9.232 1.00 97.00 123 ARG A O 1
ATOM 935 N N . GLU A 1 124 ? 15.206 7.029 -10.491 1.00 97.19 124 GLU A N 1
ATOM 936 C CA . GLU A 1 124 ? 14.900 8.385 -10.039 1.00 97.19 124 GLU A CA 1
ATOM 937 C C . GLU A 1 124 ? 13.398 8.513 -9.728 1.00 97.19 124 GLU A C 1
ATOM 939 O O . GLU A 1 124 ? 12.591 7.782 -10.310 1.00 97.19 124 GLU A O 1
ATOM 944 N N . PRO A 1 125 ? 12.988 9.431 -8.833 1.00 96.94 125 PRO A N 1
ATOM 945 C CA . PRO A 1 125 ? 11.574 9.736 -8.623 1.00 96.94 125 PRO A CA 1
ATOM 946 C C . PRO A 1 125 ? 10.869 10.181 -9.917 1.00 96.94 125 PRO A C 1
ATOM 948 O O . PRO A 1 125 ? 11.453 10.870 -10.755 1.00 96.94 125 PRO A O 1
ATOM 951 N N . PHE A 1 126 ? 9.598 9.807 -10.076 1.00 97.88 126 PHE A N 1
ATOM 952 C CA . PHE A 1 126 ? 8.759 10.165 -11.223 1.00 97.88 126 PHE A CA 1
ATOM 953 C C . PHE A 1 126 ? 7.317 10.468 -10.789 1.00 97.88 126 PHE A C 1
ATOM 955 O O . PHE A 1 126 ? 6.857 9.990 -9.757 1.00 97.88 126 PHE A O 1
ATOM 962 N N . GLY A 1 127 ? 6.603 11.274 -11.581 1.00 96.12 127 GLY A N 1
ATOM 963 C CA . GLY A 1 127 ? 5.214 11.648 -11.307 1.00 96.12 127 GLY A CA 1
ATOM 964 C C . GLY A 1 127 ? 5.085 12.611 -10.127 1.00 96.12 127 GLY A C 1
ATOM 965 O O . GLY A 1 127 ? 4.774 12.197 -9.015 1.00 96.12 127 GLY A O 1
ATOM 966 N N . GLU A 1 128 ? 5.321 13.901 -10.368 1.00 96.94 128 GLU A N 1
ATOM 967 C CA . GLU A 1 128 ? 5.170 14.949 -9.351 1.00 96.94 128 GLU A CA 1
ATOM 968 C C . GLU A 1 128 ? 3.707 15.098 -8.895 1.00 96.94 128 GLU A C 1
ATOM 970 O O . GLU A 1 128 ? 2.786 15.206 -9.711 1.00 96.94 128 GLU A O 1
ATOM 975 N N . MET A 1 129 ? 3.504 15.174 -7.580 1.00 95.31 129 MET A N 1
ATOM 976 C CA . MET A 1 129 ? 2.229 15.472 -6.932 1.00 95.31 129 MET A CA 1
ATOM 977 C C . MET A 1 129 ? 2.461 16.503 -5.824 1.00 95.31 129 MET A C 1
ATOM 979 O O . MET A 1 129 ? 2.724 16.168 -4.672 1.00 95.31 129 MET A O 1
ATOM 983 N N . GLY A 1 130 ? 2.398 17.789 -6.171 1.00 93.44 130 GLY A N 1
ATOM 984 C CA . GLY A 1 130 ? 2.768 18.850 -5.232 1.00 93.44 130 GLY A CA 1
ATOM 985 C C . GLY A 1 130 ? 4.266 18.780 -4.887 1.00 93.44 130 GLY A C 1
ATOM 986 O O . GLY A 1 130 ? 5.072 18.874 -5.810 1.00 93.44 130 GLY A O 1
ATOM 987 N N . PRO A 1 131 ? 4.662 18.664 -3.603 1.00 93.94 131 PRO A N 1
ATOM 988 C CA . PRO A 1 131 ? 6.073 18.597 -3.209 1.00 93.94 131 PRO A CA 1
ATOM 989 C C . PRO A 1 131 ? 6.688 17.188 -3.301 1.00 93.94 131 PRO A C 1
ATOM 991 O O . PRO A 1 131 ? 7.899 17.053 -3.137 1.00 93.94 131 PRO A O 1
ATOM 994 N N . VAL A 1 132 ? 5.880 16.152 -3.544 1.00 96.94 132 VAL A N 1
ATOM 995 C CA . VAL A 1 132 ? 6.295 14.739 -3.518 1.00 96.94 132 VAL A CA 1
ATOM 996 C C . VAL A 1 132 ? 6.213 14.089 -4.901 1.00 96.94 132 VAL A C 1
ATOM 998 O O . VAL A 1 132 ? 5.691 14.674 -5.851 1.00 96.94 132 VAL A O 1
ATOM 1001 N N . HIS A 1 133 ? 6.729 12.865 -5.011 1.00 97.19 133 HIS A N 1
ATOM 1002 C CA . HIS A 1 133 ? 6.626 12.016 -6.200 1.00 97.19 133 HIS A CA 1
ATOM 1003 C C . HIS A 1 133 ? 5.858 10.741 -5.851 1.00 97.19 133 HIS A C 1
ATOM 1005 O O . HIS A 1 133 ? 5.936 10.278 -4.718 1.00 97.19 133 HIS A O 1
ATOM 1011 N N . ILE A 1 134 ? 5.130 10.173 -6.811 1.00 96.62 134 ILE A N 1
ATOM 1012 C CA . ILE A 1 134 ? 4.267 8.993 -6.600 1.00 96.62 134 ILE A CA 1
ATOM 1013 C C . ILE A 1 134 ? 4.651 7.808 -7.495 1.00 96.62 134 ILE A C 1
ATOM 1015 O O . ILE A 1 134 ? 3.834 6.940 -7.789 1.00 96.62 134 ILE A O 1
ATOM 1019 N N . GLY A 1 135 ? 5.887 7.794 -7.980 1.00 96.19 135 GLY A N 1
ATOM 1020 C CA . GLY A 1 135 ? 6.397 6.744 -8.842 1.00 96.19 135 GLY A CA 1
ATOM 1021 C C . GLY A 1 135 ? 7.904 6.832 -9.017 1.00 96.19 135 GLY A C 1
ATOM 1022 O O . GLY A 1 135 ? 8.588 7.676 -8.428 1.00 96.19 135 GLY A O 1
ATOM 1023 N N . GLN A 1 136 ? 8.424 5.945 -9.854 1.00 96.44 136 GLN A N 1
ATOM 1024 C CA . GLN A 1 136 ? 9.838 5.880 -10.184 1.00 96.44 136 GLN A CA 1
ATOM 1025 C C . GLN A 1 136 ? 10.021 5.655 -11.671 1.00 96.44 136 GLN A C 1
ATOM 1027 O O . GLN A 1 136 ? 9.235 4.964 -12.306 1.00 96.44 136 GLN A O 1
ATOM 1032 N N . ARG A 1 137 ? 11.114 6.196 -12.192 1.00 97.88 137 ARG A N 1
ATOM 1033 C CA . ARG A 1 137 ? 11.628 5.900 -13.524 1.00 97.88 137 ARG A CA 1
ATOM 1034 C C . ARG A 1 137 ? 13.003 5.269 -13.416 1.00 97.88 137 ARG A C 1
ATOM 1036 O O . ARG A 1 137 ? 13.701 5.480 -12.428 1.00 97.88 137 ARG A O 1
ATOM 1043 N N . GLY A 1 138 ? 13.421 4.551 -14.443 1.00 97.81 138 GLY A N 1
ATOM 1044 C CA . GLY A 1 138 ? 14.758 3.985 -14.547 1.00 97.81 138 GLY A CA 1
ATOM 1045 C C . GLY A 1 138 ? 15.083 3.563 -15.972 1.00 97.81 138 GLY A C 1
ATOM 1046 O O . GLY A 1 138 ? 14.289 3.762 -16.890 1.00 97.81 138 GLY A O 1
ATOM 1047 N N . GLN A 1 139 ? 16.268 2.989 -16.142 1.00 98.00 139 GLN A N 1
ATOM 1048 C CA . GLN A 1 139 ? 16.803 2.592 -17.439 1.00 98.00 139 GLN A CA 1
ATOM 1049 C C . GLN A 1 139 ? 17.083 1.094 -17.469 1.00 98.00 139 GLN A C 1
ATOM 1051 O O . GLN A 1 139 ? 17.732 0.554 -16.563 1.00 98.00 139 GLN A O 1
ATOM 1056 N N . ALA A 1 140 ? 16.611 0.426 -18.515 1.00 97.00 140 ALA A N 1
ATOM 1057 C CA . ALA A 1 140 ? 16.970 -0.953 -18.796 1.00 97.00 140 ALA A CA 1
ATOM 1058 C C . ALA A 1 140 ? 18.456 -1.031 -19.178 1.00 97.00 140 ALA A C 1
ATOM 1060 O O . ALA A 1 140 ? 18.951 -0.196 -19.932 1.00 97.00 140 ALA A O 1
ATOM 1061 N N . SER A 1 141 ? 19.179 -2.029 -18.659 1.00 92.81 141 SER A N 1
ATOM 1062 C CA . SER A 1 141 ? 20.598 -2.214 -19.020 1.00 92.81 141 SER A CA 1
ATOM 1063 C C . SER A 1 141 ? 20.769 -2.611 -20.491 1.00 92.81 141 SER A C 1
ATOM 1065 O O . SER A 1 141 ? 21.743 -2.212 -21.124 1.00 92.81 141 SER A O 1
ATOM 1067 N N . ASP A 1 142 ? 19.800 -3.359 -21.020 1.00 94.62 142 ASP A N 1
ATOM 1068 C CA . ASP A 1 142 ? 19.625 -3.666 -22.435 1.00 94.62 142 ASP A CA 1
ATOM 1069 C C . ASP A 1 142 ? 18.184 -3.276 -22.818 1.00 94.62 142 ASP A C 1
ATOM 1071 O O . ASP A 1 142 ? 17.262 -3.656 -22.087 1.00 94.62 142 ASP A O 1
ATOM 1075 N N . PRO A 1 143 ? 17.953 -2.522 -23.912 1.00 96.31 143 PRO A N 1
ATOM 1076 C CA . PRO A 1 143 ? 16.604 -2.137 -24.316 1.00 96.31 143 PRO A CA 1
ATOM 1077 C C . PRO A 1 143 ? 15.710 -3.353 -24.563 1.00 96.31 143 PRO A C 1
ATOM 1079 O O . PRO A 1 143 ? 16.120 -4.312 -25.217 1.00 96.31 143 PRO A O 1
ATOM 1082 N N . PHE A 1 144 ? 14.471 -3.290 -24.085 1.00 96.50 144 PHE A N 1
ATOM 1083 C CA . PHE A 1 144 ? 13.475 -4.319 -24.356 1.00 96.50 144 PHE A CA 1
ATOM 1084 C C . PHE A 1 144 ? 12.849 -4.096 -25.728 1.00 96.50 144 PHE A C 1
ATOM 1086 O O . PHE A 1 144 ? 12.436 -2.977 -26.034 1.00 96.50 144 PHE A O 1
ATOM 1093 N N . GLU A 1 145 ? 12.665 -5.150 -26.517 1.00 96.06 145 GLU A N 1
ATOM 1094 C CA . GLU A 1 145 ? 11.630 -5.116 -27.550 1.00 96.06 145 GLU A CA 1
ATOM 1095 C C . GLU A 1 145 ? 10.267 -5.029 -26.851 1.00 96.06 145 GLU A C 1
ATOM 1097 O O . GLU A 1 145 ? 10.010 -5.719 -25.859 1.00 96.06 145 GLU A O 1
ATOM 1102 N N . ARG A 1 146 ? 9.366 -4.174 -27.336 1.00 93.81 146 ARG A N 1
ATOM 1103 C CA . ARG A 1 146 ? 8.090 -3.909 -26.651 1.00 93.81 146 ARG A CA 1
ATOM 1104 C C . ARG A 1 146 ? 7.255 -5.171 -26.397 1.00 93.81 146 ARG A C 1
ATOM 1106 O O . ARG A 1 146 ? 6.673 -5.316 -25.322 1.00 93.81 146 ARG A O 1
ATOM 1113 N N . ASP A 1 147 ? 7.202 -6.077 -27.369 1.00 93.25 147 ASP A N 1
ATOM 1114 C CA . ASP A 1 147 ? 6.442 -7.325 -27.248 1.00 93.25 147 ASP A CA 1
ATOM 1115 C C . ASP A 1 147 ? 7.087 -8.278 -26.223 1.00 93.25 147 ASP A C 1
ATOM 1117 O O . ASP A 1 147 ? 6.383 -9.002 -25.518 1.00 93.25 147 ASP A O 1
ATOM 1121 N N . GLU A 1 148 ? 8.416 -8.242 -26.084 1.00 95.00 148 GLU A N 1
ATOM 1122 C CA . GLU A 1 148 ? 9.140 -9.005 -25.061 1.00 95.00 148 GLU A CA 1
ATOM 1123 C C . GLU A 1 148 ? 8.888 -8.441 -23.661 1.00 95.00 148 GLU A C 1
ATOM 1125 O O . GLU A 1 148 ? 8.681 -9.209 -22.721 1.00 95.00 148 GLU A O 1
ATOM 1130 N N . LEU A 1 149 ? 8.839 -7.112 -23.520 1.00 95.81 149 LEU A N 1
ATOM 1131 C CA . LEU A 1 149 ? 8.475 -6.464 -22.261 1.00 95.81 149 LEU A CA 1
ATOM 1132 C C . LEU A 1 149 ? 7.050 -6.834 -21.835 1.00 95.81 149 LEU A C 1
ATOM 1134 O O . LEU A 1 149 ? 6.835 -7.210 -20.684 1.00 95.81 149 LEU A O 1
ATOM 1138 N N . ALA A 1 150 ? 6.087 -6.777 -22.759 1.00 94.88 150 ALA A N 1
ATOM 1139 C CA . ALA A 1 150 ? 4.708 -7.177 -22.484 1.00 94.88 150 ALA A CA 1
ATOM 1140 C C . ALA A 1 150 ? 4.624 -8.647 -22.042 1.00 94.88 150 ALA A C 1
ATOM 1142 O O . ALA A 1 150 ? 4.025 -8.941 -21.010 1.00 94.88 150 ALA A O 1
ATOM 1143 N N . ALA A 1 151 ? 5.305 -9.550 -22.757 1.00 94.88 151 ALA A N 1
ATOM 1144 C CA . ALA A 1 151 ? 5.352 -10.967 -22.410 1.00 94.88 151 ALA A CA 1
ATOM 1145 C C . ALA A 1 151 ? 6.019 -11.231 -21.049 1.00 94.88 151 ALA A C 1
ATOM 1147 O O . ALA A 1 151 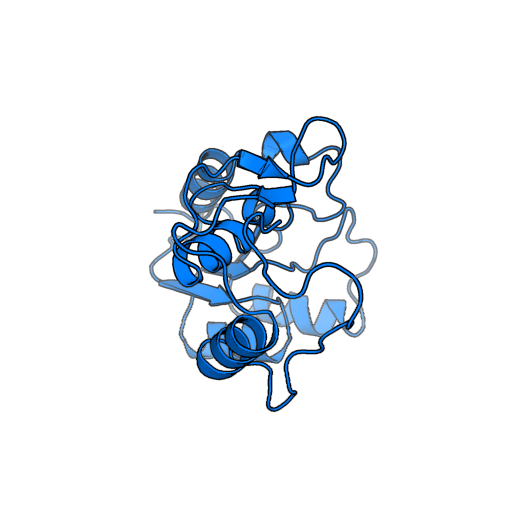? 5.565 -12.100 -20.305 1.00 94.88 151 ALA A O 1
ATOM 1148 N N . ARG A 1 152 ? 7.077 -10.482 -20.699 1.00 95.56 152 ARG A N 1
ATOM 1149 C CA . ARG A 1 152 ? 7.716 -10.556 -19.374 1.00 95.56 152 ARG A CA 1
ATOM 1150 C C . ARG A 1 152 ? 6.739 -10.134 -18.278 1.00 95.56 152 ARG A C 1
ATOM 1152 O O . ARG A 1 152 ? 6.615 -10.837 -17.284 1.00 95.56 152 ARG A O 1
ATOM 1159 N N . LEU A 1 153 ? 6.026 -9.022 -18.463 1.00 95.88 153 LEU A N 1
ATOM 1160 C CA . LEU A 1 153 ? 5.037 -8.548 -17.492 1.00 95.88 153 LEU A CA 1
ATOM 1161 C C . LEU A 1 153 ? 3.869 -9.535 -17.331 1.00 95.88 153 LEU A C 1
ATOM 1163 O O . LEU A 1 153 ? 3.478 -9.809 -16.202 1.00 95.88 153 LEU A O 1
ATOM 1167 N N . ASP A 1 154 ? 3.367 -10.118 -18.422 1.00 95.06 154 ASP A N 1
ATOM 1168 C CA . ASP A 1 154 ? 2.324 -11.157 -18.382 1.00 95.06 154 ASP A CA 1
ATOM 1169 C C . ASP A 1 154 ? 2.774 -12.428 -17.646 1.00 95.06 154 ASP A C 1
ATOM 1171 O O . ASP A 1 154 ? 1.977 -13.079 -16.973 1.00 95.06 154 ASP A O 1
ATOM 1175 N N . ALA A 1 155 ? 4.045 -12.811 -17.793 1.00 94.62 155 ALA A N 1
ATOM 1176 C CA . ALA A 1 155 ? 4.582 -14.011 -17.160 1.00 94.62 155 ALA A CA 1
ATOM 1177 C C . ALA A 1 155 ? 4.815 -13.835 -15.652 1.00 94.62 155 ALA A C 1
ATOM 1179 O O . ALA A 1 155 ? 4.663 -14.794 -14.894 1.00 94.62 155 ALA A O 1
ATOM 1180 N N . GLU A 1 156 ? 5.204 -12.632 -15.230 1.00 95.81 156 GLU A N 1
ATOM 1181 C CA . GLU A 1 156 ? 5.663 -12.362 -13.865 1.00 95.81 156 GLU A CA 1
ATOM 1182 C C . GLU A 1 156 ? 4.586 -11.735 -12.964 1.00 95.81 156 GLU A C 1
ATOM 1184 O O . GLU A 1 156 ? 4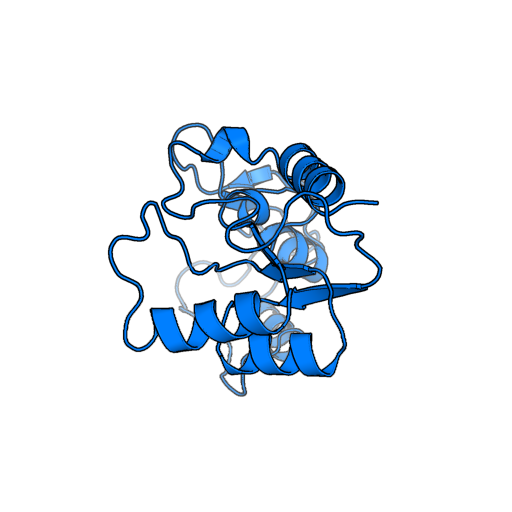.680 -11.825 -11.738 1.00 95.81 156 GLU A O 1
ATOM 1189 N N . LEU A 1 157 ? 3.553 -11.106 -13.536 1.00 94.81 157 LEU A N 1
ATOM 1190 C CA . LEU A 1 157 ? 2.480 -10.455 -12.782 1.00 94.81 157 LEU A CA 1
ATOM 1191 C C . LEU A 1 157 ? 1.181 -11.266 -12.828 1.00 94.81 157 LEU A C 1
ATOM 1193 O O . LEU A 1 157 ? 0.742 -11.724 -13.879 1.00 94.81 157 LEU A O 1
ATOM 1197 N N . ASP A 1 158 ? 0.497 -11.377 -11.685 1.00 93.56 158 ASP A N 1
ATOM 1198 C CA . ASP A 1 158 ? -0.876 -11.890 -11.656 1.00 93.56 158 ASP A CA 1
ATOM 1199 C C . ASP A 1 158 ? -1.853 -10.798 -12.107 1.00 93.56 158 ASP A C 1
ATOM 1201 O O . ASP A 1 158 ? -2.223 -9.891 -11.359 1.00 93.56 158 ASP A O 1
ATOM 1205 N N . THR A 1 159 ? -2.286 -10.898 -13.355 1.00 91.25 159 THR A N 1
ATOM 1206 C CA . THR A 1 159 ? -3.226 -9.968 -13.986 1.00 91.25 159 THR A CA 1
ATOM 1207 C C . THR A 1 159 ? -4.694 -10.380 -13.824 1.00 91.25 159 THR A C 1
ATOM 1209 O O . THR A 1 159 ? -5.592 -9.776 -14.426 1.00 91.25 159 THR A O 1
ATOM 1212 N N . GLY A 1 160 ? -4.981 -11.432 -13.048 1.00 90.31 160 GLY A N 1
ATOM 1213 C CA . GLY A 1 160 ? -6.327 -11.991 -12.930 1.00 90.31 160 GLY A CA 1
ATOM 1214 C C . GLY A 1 160 ? -6.838 -12.597 -14.243 1.00 90.31 160 GLY A C 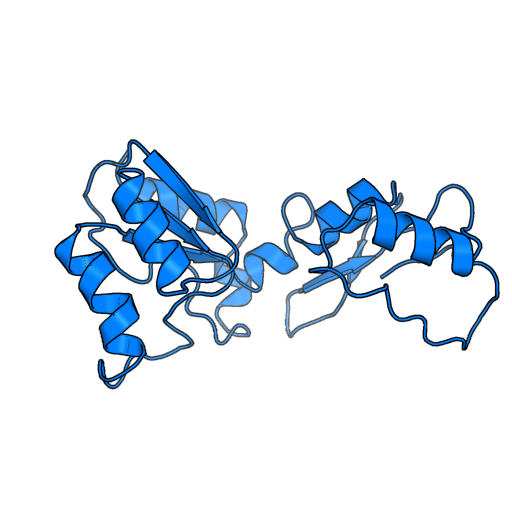1
ATOM 1215 O O . GLY A 1 160 ? -8.039 -12.539 -14.526 1.00 90.31 160 GLY A O 1
ATOM 1216 N N . GLY A 1 161 ? -5.925 -13.142 -15.056 1.00 90.50 161 GLY A N 1
ATOM 1217 C CA . GLY A 1 161 ? -6.224 -13.773 -16.345 1.00 90.50 161 GLY A CA 1
ATOM 1218 C C . GLY A 1 161 ? -6.515 -12.786 -17.478 1.00 90.50 161 GLY A C 1
ATOM 1219 O O . GLY A 1 161 ? -7.271 -13.120 -18.391 1.00 90.50 161 GLY A O 1
ATOM 1220 N N . ARG A 1 162 ? -5.979 -11.564 -17.396 1.00 93.50 162 ARG A N 1
ATOM 1221 C CA . ARG A 1 162 ? -6.079 -10.544 -18.448 1.00 93.50 162 ARG A CA 1
ATOM 1222 C C . ARG A 1 162 ? -4.703 -10.288 -19.040 1.00 93.50 162 ARG A C 1
ATOM 1224 O O . ARG A 1 162 ? -3.766 -10.074 -18.291 1.00 93.50 162 ARG A O 1
ATOM 1231 N N . ASP A 1 163 ? -4.601 -10.233 -20.354 1.00 92.69 163 ASP A N 1
ATOM 1232 C CA . ASP A 1 163 ? -3.316 -9.935 -20.985 1.00 92.69 163 ASP A CA 1
ATOM 1233 C C . ASP A 1 163 ? -2.908 -8.470 -20.740 1.00 92.69 163 ASP A C 1
ATOM 1235 O O . ASP A 1 163 ? -3.762 -7.568 -20.678 1.00 92.69 163 ASP A O 1
ATOM 1239 N N . VAL A 1 164 ? -1.602 -8.227 -20.628 1.00 94.62 164 VAL A N 1
ATOM 1240 C CA . VAL A 1 164 ? -1.002 -6.893 -20.596 1.00 94.62 164 VAL A CA 1
ATOM 1241 C C . VAL A 1 164 ? -1.401 -6.144 -21.863 1.00 94.62 164 VAL A C 1
ATOM 1243 O O . VAL A 1 164 ? -1.214 -6.591 -22.995 1.00 94.62 164 VAL A O 1
ATOM 1246 N N . GLN A 1 165 ? -1.986 -4.964 -21.672 1.00 94.06 165 GLN A N 1
ATOM 1247 C CA . GLN A 1 165 ? -2.456 -4.150 -22.782 1.00 94.06 165 GLN A CA 1
ATOM 1248 C C . GLN A 1 165 ? -1.323 -3.285 -23.319 1.00 94.06 165 GLN A C 1
ATOM 1250 O O . GLN A 1 165 ? -0.813 -2.408 -22.624 1.00 94.06 165 GLN A O 1
ATOM 1255 N N . VAL A 1 166 ? -0.984 -3.490 -24.588 1.00 93.81 166 VAL A N 1
ATOM 1256 C CA . VAL A 1 166 ? 0.016 -2.687 -25.289 1.00 93.81 166 VAL A CA 1
ATOM 1257 C C . VAL A 1 166 ? -0.678 -1.610 -26.110 1.00 93.81 166 VAL A C 1
ATOM 1259 O O . VAL A 1 166 ? -1.532 -1.892 -26.955 1.00 93.81 166 VAL A O 1
ATOM 1262 N N . LEU A 1 167 ? -0.293 -0.358 -25.878 1.00 93.06 167 LEU A N 1
ATOM 1263 C CA . LEU A 1 167 ? -0.623 0.733 -26.781 1.00 93.06 167 LEU A CA 1
ATOM 1264 C C . LEU A 1 167 ? 0.517 0.868 -27.794 1.00 93.06 167 LEU A C 1
ATOM 1266 O O . LEU A 1 167 ? 1.594 1.347 -27.461 1.00 93.06 167 LEU A O 1
ATOM 1270 N N . ASP A 1 168 ? 0.275 0.404 -29.019 1.00 87.62 168 ASP A N 1
ATOM 1271 C CA . ASP A 1 168 ? 1.282 0.253 -30.080 1.00 87.62 168 ASP A CA 1
ATOM 1272 C C . ASP A 1 168 ? 1.621 1.595 -30.767 1.00 87.62 168 ASP A C 1
ATOM 1274 O O . ASP A 1 168 ? 1.425 1.801 -31.965 1.00 87.62 168 ASP A O 1
ATOM 1278 N N . PHE A 1 169 ? 2.058 2.567 -29.970 1.00 89.94 169 PHE A N 1
ATOM 1279 C CA . PHE A 1 169 ? 2.619 3.827 -30.438 1.00 89.94 169 PHE A CA 1
ATOM 1280 C C . PHE A 1 169 ? 3.976 4.061 -29.774 1.00 89.94 169 PHE A C 1
ATOM 1282 O O . PHE A 1 169 ? 4.177 3.711 -28.616 1.00 89.94 169 PHE A O 1
ATOM 1289 N N . GLY A 1 170 ? 4.896 4.711 -30.487 1.00 89.06 170 GLY A N 1
ATOM 1290 C CA . GLY A 1 170 ? 6.236 5.000 -29.975 1.00 89.06 170 GLY A CA 1
ATOM 1291 C C . GLY A 1 170 ? 7.313 4.109 -30.602 1.00 89.06 170 GLY A C 1
ATOM 1292 O O . GLY A 1 170 ? 7.099 3.597 -31.701 1.00 89.06 170 GLY A O 1
ATOM 1293 N N . PRO A 1 171 ? 8.495 4.016 -29.972 1.00 92.25 171 PRO A N 1
ATOM 1294 C CA . PRO A 1 171 ? 9.605 3.225 -30.488 1.00 92.25 171 PRO A CA 1
ATOM 1295 C C . PRO A 1 171 ? 9.344 1.717 -30.359 1.00 92.25 171 PRO A C 1
ATOM 1297 O O . PRO A 1 171 ? 8.596 1.280 -29.485 1.00 92.25 171 PRO A O 1
ATOM 1300 N N . ASP A 1 172 ? 10.000 0.932 -31.215 1.00 91.81 172 ASP A N 1
ATOM 1301 C CA . ASP A 1 172 ? 9.957 -0.539 -31.162 1.00 91.81 172 ASP A CA 1
ATOM 1302 C C . ASP A 1 172 ? 10.696 -1.081 -29.921 1.00 91.81 172 ASP A C 1
ATOM 130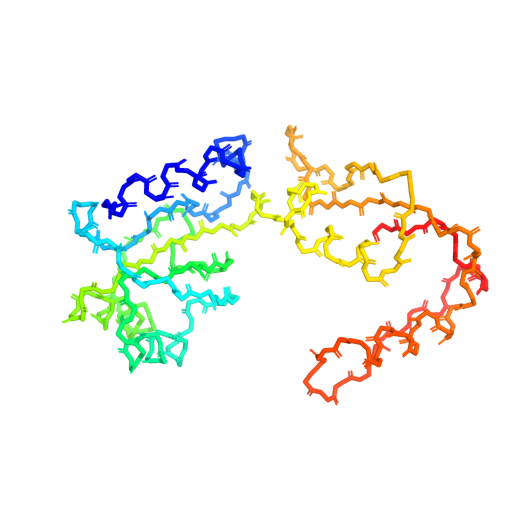4 O O . ASP A 1 172 ? 10.289 -2.077 -29.322 1.00 91.81 172 ASP A O 1
ATOM 1308 N N . THR A 1 173 ? 11.733 -0.356 -29.487 1.00 96.00 173 THR A N 1
ATOM 1309 C CA . THR A 1 173 ? 12.553 -0.668 -28.312 1.00 96.00 173 THR A CA 1
ATOM 1310 C C . THR A 1 173 ? 12.319 0.316 -27.168 1.00 96.00 173 THR A C 1
ATOM 1312 O O . THR A 1 173 ? 12.258 1.529 -27.391 1.00 96.00 173 THR A O 1
ATOM 1315 N N . VAL A 1 174 ? 12.284 -0.189 -25.937 1.00 96.19 174 VAL A N 1
ATOM 1316 C CA . VAL A 1 174 ? 12.083 0.578 -24.701 1.00 96.19 174 VAL A CA 1
ATOM 1317 C C . VAL A 1 174 ? 13.344 0.511 -23.838 1.00 96.19 174 VAL A C 1
ATOM 1319 O O . VAL A 1 174 ? 13.758 -0.568 -23.424 1.00 96.19 174 VAL A O 1
ATOM 1322 N N . GLU A 1 175 ? 13.944 1.669 -23.558 1.00 96.50 175 GLU A N 1
ATOM 1323 C CA . GLU A 1 175 ? 15.139 1.803 -22.707 1.00 96.50 175 GLU A CA 1
ATOM 1324 C C . GLU A 1 175 ? 14.815 2.558 -21.411 1.00 96.50 175 GLU A C 1
ATOM 1326 O O . GLU A 1 175 ? 15.092 2.063 -20.321 1.00 96.50 175 GLU A O 1
ATOM 1331 N N . ASP A 1 176 ? 14.173 3.724 -21.520 1.00 96.62 176 ASP A N 1
ATOM 1332 C CA . ASP A 1 176 ? 13.660 4.477 -20.376 1.00 96.62 176 ASP A CA 1
ATOM 1333 C C . ASP A 1 176 ? 12.245 3.998 -20.011 1.00 96.62 176 ASP A C 1
ATOM 1335 O O . ASP A 1 176 ? 11.335 4.019 -20.845 1.00 96.62 176 ASP A O 1
ATOM 1339 N N . VAL A 1 177 ? 12.050 3.602 -18.753 1.00 96.75 177 VAL A N 1
ATOM 1340 C CA . VAL A 1 177 ? 10.772 3.115 -18.210 1.00 96.75 177 VAL A CA 1
ATOM 1341 C C . VAL A 1 177 ? 10.366 3.995 -17.032 1.00 96.75 177 VAL A C 1
ATOM 1343 O O . VAL A 1 177 ? 11.209 4.325 -16.197 1.00 96.75 177 VAL A O 1
ATOM 1346 N N . ALA A 1 178 ? 9.093 4.384 -16.969 1.00 94.19 178 ALA A N 1
ATOM 1347 C CA . ALA A 1 178 ? 8.504 5.220 -15.924 1.00 94.19 178 ALA A CA 1
ATOM 1348 C C . ALA A 1 178 ? 7.067 4.784 -15.621 1.00 94.19 178 ALA A C 1
ATOM 1350 O O . ALA A 1 178 ? 6.433 4.218 -16.543 1.00 94.19 178 ALA A O 1
#

pLDDT: mean 96.34, std 2.49, range [84.62, 98.81]